Protein AF-A0A0M4GND7-F1 (afdb_monomer_lite)

Sequence (69 aa):
MDLIQKVLLQEHYFMQKVREAKDSALAELQQRAAQKGANAIVGIDLDYETVGANGGMLMVTVSGTAVVI

Structure (mmCIF, N/CA/C/O backbone):
data_AF-A0A0M4GND7-F1
#
_entry.id   AF-A0A0M4GND7-F1
#
loop_
_atom_site.group_PDB
_atom_site.id
_atom_site.type_symbol
_atom_site.label_atom_id
_atom_site.label_alt_id
_atom_site.label_comp_id
_atom_site.label_asym_id
_atom_site.label_entity_id
_atom_site.label_seq_id
_atom_site.pdbx_PDB_ins_code
_atom_site.Cartn_x
_ato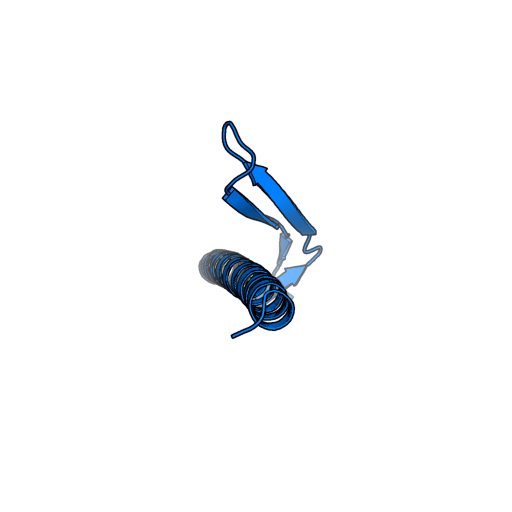m_site.Cartn_y
_atom_site.Cartn_z
_atom_site.occupancy
_atom_site.B_iso_or_equiv
_atom_site.auth_seq_id
_atom_site.auth_comp_id
_atom_site.auth_asym_id
_atom_site.auth_atom_id
_atom_site.pdbx_PDB_model_num
ATOM 1 N N . MET A 1 1 ? 33.849 -8.265 -18.888 1.00 64.88 1 MET A N 1
ATOM 2 C CA . MET A 1 1 ? 32.443 -8.498 -18.507 1.00 64.88 1 MET A CA 1
ATOM 3 C C . MET A 1 1 ? 31.683 -8.804 -19.777 1.00 64.88 1 MET A C 1
ATOM 5 O O . MET A 1 1 ? 31.601 -7.929 -20.637 1.00 64.88 1 MET A O 1
ATOM 9 N N . ASP A 1 2 ? 31.255 -10.051 -19.940 1.00 88.19 2 ASP A N 1
ATOM 10 C CA . ASP A 1 2 ? 30.466 -10.464 -21.100 1.00 88.19 2 ASP A CA 1
ATOM 11 C C . ASP A 1 2 ? 29.034 -9.893 -21.033 1.00 88.19 2 ASP A C 1
ATOM 13 O O . ASP A 1 2 ? 28.610 -9.303 -20.034 1.00 88.19 2 ASP A O 1
ATOM 17 N N . LEU A 1 3 ? 28.306 -9.999 -22.146 1.00 81.19 3 LEU A N 1
ATOM 18 C CA . LEU A 1 3 ? 26.941 -9.485 -22.272 1.00 81.19 3 LEU A CA 1
ATOM 19 C C . LEU A 1 3 ? 25.979 -10.164 -21.279 1.00 81.19 3 LEU A C 1
ATOM 21 O O . LEU A 1 3 ? 25.062 -9.517 -20.780 1.00 81.19 3 LEU A O 1
ATOM 25 N N . ILE A 1 4 ? 26.234 -11.432 -20.946 1.00 81.06 4 ILE A N 1
ATOM 26 C CA . ILE A 1 4 ? 25.414 -12.238 -20.035 1.00 81.06 4 ILE A CA 1
ATOM 27 C C . ILE A 1 4 ? 25.505 -11.679 -18.608 1.00 81.06 4 ILE A C 1
ATOM 29 O O . ILE A 1 4 ? 24.476 -11.468 -17.966 1.00 81.06 4 ILE A O 1
ATOM 33 N N . GLN A 1 5 ? 26.707 -11.330 -18.137 1.00 75.44 5 GLN A N 1
ATOM 34 C CA . GLN A 1 5 ? 26.892 -10.686 -16.832 1.00 75.44 5 GLN A CA 1
ATOM 35 C C . GLN A 1 5 ? 26.185 -9.327 -16.731 1.00 75.44 5 GLN A C 1
ATOM 37 O O . GLN A 1 5 ? 25.678 -8.986 -15.665 1.00 75.44 5 GLN A O 1
ATOM 42 N N . LYS A 1 6 ? 26.129 -8.538 -17.815 1.00 73.69 6 LYS A N 1
ATOM 43 C CA . LYS A 1 6 ? 25.427 -7.239 -17.809 1.00 73.69 6 LYS A CA 1
ATOM 44 C C . LYS A 1 6 ? 23.908 -7.395 -17.696 1.00 73.69 6 LYS A C 1
ATOM 46 O O . LYS A 1 6 ? 23.297 -6.660 -16.926 1.00 73.69 6 LYS A O 1
ATOM 51 N N . VAL A 1 7 ? 23.319 -8.345 -18.424 1.00 75.56 7 VAL A N 1
ATOM 52 C CA . VAL A 1 7 ? 21.866 -8.601 -18.396 1.00 75.56 7 VAL A CA 1
ATOM 53 C C . VAL A 1 7 ? 21.422 -9.094 -17.014 1.00 75.56 7 VAL A C 1
ATOM 55 O O . VAL A 1 7 ? 20.491 -8.533 -16.441 1.00 75.56 7 VAL A O 1
ATOM 58 N N . LEU A 1 8 ? 22.147 -10.051 -16.424 1.00 79.25 8 LEU A N 1
ATOM 59 C CA . LEU A 1 8 ? 21.842 -10.576 -15.083 1.00 79.25 8 LEU A CA 1
ATOM 60 C C . LEU A 1 8 ? 21.898 -9.496 -13.989 1.00 79.25 8 LEU A C 1
ATOM 62 O O . LEU A 1 8 ? 21.061 -9.474 -13.086 1.00 79.25 8 LEU A O 1
ATOM 66 N N . LEU A 1 9 ? 22.862 -8.572 -14.072 1.00 79.62 9 LEU A N 1
ATOM 67 C CA . LEU A 1 9 ? 22.955 -7.449 -13.134 1.00 79.62 9 LEU A CA 1
ATOM 68 C C . LEU A 1 9 ? 21.772 -6.482 -13.264 1.00 79.62 9 LEU A C 1
ATOM 70 O O . LEU A 1 9 ? 21.296 -5.969 -12.250 1.00 79.62 9 LEU A O 1
ATOM 74 N N . GLN A 1 10 ? 21.284 -6.238 -14.485 1.00 78.44 10 GLN A N 1
ATOM 75 C CA . GLN A 1 10 ? 20.127 -5.366 -14.695 1.00 78.44 10 GLN A CA 1
ATOM 76 C C . GLN A 1 10 ? 18.834 -5.966 -14.134 1.00 78.44 10 GLN A C 1
ATOM 78 O O . GLN A 1 10 ? 18.083 -5.240 -13.482 1.00 78.44 10 GLN A O 1
ATOM 83 N N . GLU A 1 11 ? 18.588 -7.267 -14.319 1.00 80.06 11 GLU A N 1
ATOM 84 C CA . GLU A 1 11 ? 17.406 -7.931 -13.747 1.00 80.06 11 GLU A CA 1
ATOM 85 C C . GLU A 1 11 ? 17.407 -7.873 -12.217 1.00 80.06 11 GLU A C 1
ATOM 87 O O . GLU A 1 11 ? 16.400 -7.512 -11.598 1.00 80.06 11 GLU A O 1
ATOM 92 N N . HIS A 1 12 ? 18.556 -8.160 -11.597 1.00 84.00 12 HIS A N 1
ATOM 93 C CA . HIS A 1 12 ? 18.680 -8.107 -10.144 1.00 84.00 12 HIS A CA 1
ATOM 94 C C . HIS A 1 12 ? 18.478 -6.681 -9.611 1.00 84.00 12 HIS A C 1
ATOM 96 O O . HIS A 1 12 ? 17.800 -6.488 -8.596 1.00 84.00 12 HIS A O 1
ATOM 102 N N . TYR A 1 13 ? 19.033 -5.676 -10.293 1.00 86.88 13 TYR A N 1
ATOM 103 C CA . TYR A 1 13 ? 18.852 -4.276 -9.919 1.00 86.88 13 TYR A CA 1
ATOM 104 C C . TYR A 1 13 ? 17.387 -3.841 -10.031 1.00 86.88 13 TYR A C 1
ATOM 106 O O . TYR A 1 13 ? 16.855 -3.220 -9.111 1.00 86.88 13 TYR A O 1
ATOM 114 N N . PHE A 1 14 ? 16.709 -4.206 -11.123 1.00 86.38 14 PHE A N 1
ATOM 115 C CA . PHE A 1 14 ? 15.298 -3.883 -11.316 1.00 86.38 14 PHE A CA 1
ATOM 116 C C . PHE A 1 14 ? 14.433 -4.500 -10.213 1.00 86.38 14 PHE A C 1
ATOM 118 O O . PHE A 1 14 ? 13.697 -3.781 -9.541 1.00 86.38 14 PHE A O 1
ATOM 125 N N . MET A 1 15 ? 14.589 -5.800 -9.942 1.00 86.44 15 MET A N 1
ATOM 126 C CA . MET A 1 15 ? 13.857 -6.485 -8.868 1.00 86.44 15 MET A CA 1
ATOM 127 C C . MET A 1 15 ? 14.119 -5.874 -7.488 1.00 86.44 15 MET A C 1
ATOM 129 O O . MET A 1 15 ? 13.201 -5.772 -6.672 1.00 86.44 15 MET A O 1
ATOM 133 N N . GLN A 1 16 ? 15.350 -5.432 -7.222 1.00 90.94 16 GLN A N 1
ATOM 134 C CA . GLN A 1 16 ? 15.668 -4.707 -5.995 1.00 90.94 16 GLN A CA 1
ATOM 135 C C . GLN A 1 16 ? 14.888 -3.386 -5.912 1.00 90.94 16 GLN A C 1
ATOM 137 O O . GLN A 1 16 ? 14.283 -3.106 -4.880 1.00 90.94 16 GLN A O 1
ATOM 142 N N . LYS A 1 17 ? 14.832 -2.607 -6.999 1.00 90.25 17 LYS A N 1
ATOM 143 C CA . LYS A 1 17 ? 14.067 -1.351 -7.041 1.00 90.25 17 LYS A CA 1
ATOM 144 C C . LYS A 1 17 ? 12.567 -1.550 -6.872 1.00 90.25 17 LYS A C 1
ATOM 146 O O . LYS A 1 17 ? 11.943 -0.772 -6.156 1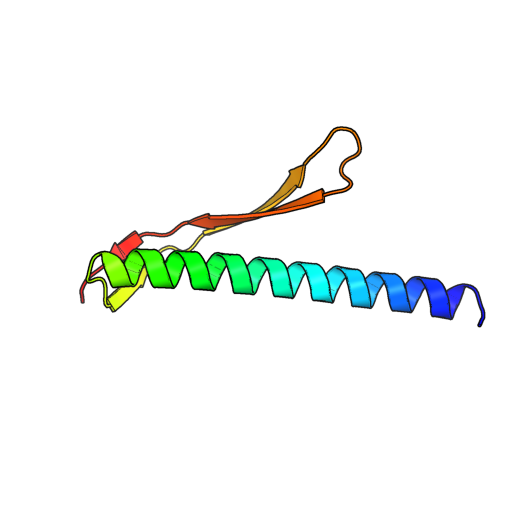.00 90.25 17 LYS A O 1
ATOM 151 N N . VAL A 1 18 ? 12.004 -2.616 -7.441 1.00 91.25 18 VAL A N 1
ATOM 152 C CA . VAL A 1 18 ? 10.596 -2.973 -7.206 1.00 91.25 18 VAL A CA 1
ATOM 153 C C . VAL A 1 18 ? 10.340 -3.246 -5.720 1.00 91.25 18 VAL A C 1
ATOM 155 O O . VAL A 1 18 ? 9.360 -2.755 -5.163 1.00 91.25 18 VAL A O 1
ATOM 158 N N . ARG A 1 19 ? 11.239 -3.982 -5.049 1.00 93.06 19 ARG A N 1
ATOM 159 C CA . ARG A 1 19 ? 11.120 -4.253 -3.606 1.00 93.06 19 ARG A CA 1
ATOM 160 C C . ARG A 1 19 ? 11.213 -2.979 -2.772 1.00 93.06 19 ARG A C 1
ATOM 162 O O . ARG A 1 19 ? 10.350 -2.769 -1.930 1.00 93.06 19 ARG A O 1
ATOM 169 N N . GLU A 1 20 ? 12.199 -2.125 -3.047 1.00 94.38 20 GLU A N 1
ATOM 170 C CA . GLU A 1 20 ? 12.376 -0.840 -2.355 1.00 94.38 20 GLU A CA 1
ATOM 171 C C . GLU A 1 20 ? 11.127 0.050 -2.486 1.00 94.38 20 GLU A C 1
ATOM 173 O O . GLU A 1 20 ? 10.657 0.608 -1.495 1.00 94.38 20 GLU A O 1
ATOM 178 N N . ALA A 1 21 ? 10.544 0.138 -3.687 1.00 94.06 21 ALA A N 1
ATOM 179 C CA . ALA A 1 21 ? 9.327 0.913 -3.922 1.00 94.06 21 ALA A CA 1
ATOM 180 C C . ALA A 1 21 ? 8.116 0.346 -3.160 1.00 94.06 21 ALA A C 1
ATOM 182 O O . ALA A 1 21 ? 7.373 1.098 -2.526 1.00 94.06 21 ALA A O 1
ATOM 183 N N . LYS A 1 22 ? 7.949 -0.982 -3.159 1.00 95.81 22 LYS A N 1
ATOM 184 C CA . LYS A 1 22 ? 6.894 -1.675 -2.404 1.00 95.81 22 LYS A CA 1
ATOM 185 C C . LYS A 1 22 ? 7.030 -1.458 -0.895 1.00 95.81 22 LYS A C 1
ATOM 187 O O . LYS A 1 22 ? 6.041 -1.152 -0.232 1.00 95.81 22 LYS A O 1
ATOM 192 N N . ASP A 1 23 ? 8.237 -1.590 -0.352 1.00 97.00 23 ASP A N 1
ATOM 193 C CA . ASP A 1 23 ? 8.484 -1.400 1.081 1.00 97.00 23 ASP A CA 1
ATOM 194 C C . ASP A 1 23 ? 8.230 0.061 1.497 1.00 97.00 23 ASP A C 1
ATOM 196 O O . ASP A 1 23 ? 7.611 0.308 2.533 1.00 97.00 23 ASP A O 1
ATOM 200 N N . SER A 1 24 ? 8.608 1.027 0.651 1.00 97.38 24 SER A N 1
ATOM 201 C CA . SER A 1 24 ? 8.309 2.449 0.868 1.00 97.38 24 SER A CA 1
ATOM 202 C C . SER A 1 24 ? 6.802 2.736 0.874 1.00 97.38 24 SER A C 1
ATOM 204 O O . SER A 1 24 ? 6.316 3.432 1.766 1.00 97.38 24 SER A O 1
ATOM 206 N N . ALA A 1 25 ? 6.050 2.190 -0.089 1.00 97.81 25 ALA A N 1
ATOM 207 C CA . ALA A 1 25 ? 4.600 2.382 -0.172 1.00 97.81 25 ALA A CA 1
ATOM 208 C C . ALA A 1 25 ? 3.874 1.800 1.055 1.00 97.81 25 ALA A C 1
ATOM 210 O O . ALA A 1 25 ? 2.992 2.440 1.633 1.00 97.81 25 ALA A O 1
ATOM 211 N N . LEU A 1 26 ? 4.283 0.606 1.500 1.00 98.06 26 LEU A N 1
ATOM 212 C CA . LEU A 1 26 ? 3.739 -0.030 2.702 1.00 98.06 26 LEU A CA 1
ATOM 213 C C . LEU A 1 26 ? 4.048 0.771 3.971 1.00 98.06 26 LEU A C 1
ATOM 215 O O . LEU A 1 26 ? 3.153 0.956 4.797 1.00 98.06 26 LEU A O 1
ATOM 219 N N . ALA A 1 27 ? 5.275 1.280 4.112 1.00 98.19 27 ALA A N 1
ATOM 220 C CA . ALA A 1 27 ? 5.660 2.105 5.255 1.00 98.19 27 ALA A CA 1
ATOM 221 C C . ALA A 1 27 ? 4.808 3.382 5.344 1.00 98.19 27 ALA A C 1
ATOM 223 O O . ALA A 1 27 ? 4.343 3.755 6.424 1.00 98.19 27 ALA A O 1
ATOM 224 N N . GLU A 1 28 ? 4.532 4.021 4.205 1.00 98.31 28 GLU A N 1
ATOM 225 C CA . GLU A 1 28 ? 3.666 5.196 4.156 1.00 98.31 28 GLU A CA 1
ATOM 226 C C . GLU A 1 28 ? 2.212 4.864 4.536 1.00 98.31 28 GLU A C 1
ATOM 228 O O . GLU A 1 28 ? 1.598 5.588 5.327 1.00 98.31 28 GLU A O 1
ATOM 233 N N . LEU A 1 29 ? 1.662 3.753 4.031 1.00 98.38 29 LEU A N 1
ATOM 234 C CA . LEU A 1 29 ? 0.317 3.290 4.392 1.00 98.38 29 LEU A CA 1
ATOM 235 C C . LEU A 1 29 ? 0.205 3.014 5.899 1.00 98.38 29 LEU A C 1
ATOM 237 O O . LEU A 1 29 ? -0.752 3.456 6.540 1.00 98.38 29 LEU A O 1
ATOM 241 N N . GLN A 1 30 ? 1.201 2.332 6.470 1.00 98.38 30 GLN A N 1
ATOM 242 C CA . GLN A 1 30 ? 1.285 2.049 7.904 1.00 98.38 30 GLN A CA 1
ATOM 243 C C . GLN A 1 30 ? 1.340 3.332 8.731 1.00 98.38 30 GLN A C 1
ATOM 245 O O . GLN A 1 30 ? 0.574 3.475 9.684 1.00 98.38 30 GLN A O 1
ATOM 250 N N . GLN A 1 31 ? 2.186 4.292 8.345 1.00 98.56 31 GLN A N 1
ATOM 251 C CA . GLN A 1 31 ? 2.283 5.577 9.035 1.00 98.56 31 GLN A CA 1
ATOM 252 C C . GLN 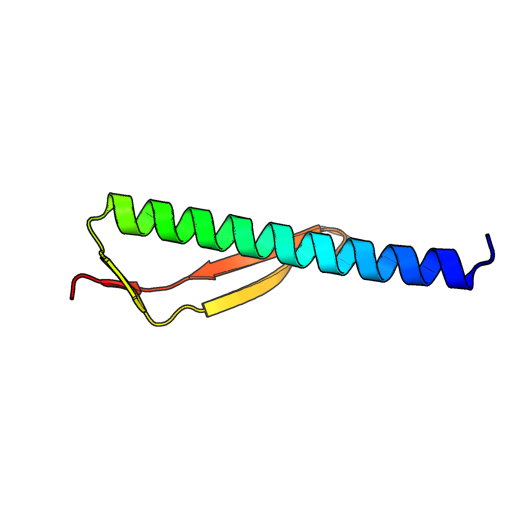A 1 31 ? 0.941 6.320 9.016 1.00 98.56 31 GLN A C 1
ATOM 254 O O . GLN A 1 31 ? 0.493 6.820 10.048 1.00 98.56 31 GLN A O 1
ATOM 259 N N . ARG A 1 32 ? 0.266 6.365 7.861 1.00 98.25 32 ARG A N 1
ATOM 260 C CA . ARG A 1 32 ? -1.049 7.009 7.715 1.00 98.25 32 ARG A CA 1
ATOM 261 C C . ARG A 1 32 ? -2.129 6.317 8.552 1.00 98.25 32 ARG A C 1
ATOM 263 O O . ARG A 1 32 ? -2.965 7.001 9.140 1.00 98.25 32 ARG A O 1
ATOM 270 N N . ALA A 1 33 ? -2.121 4.986 8.627 1.00 98.56 33 ALA A N 1
ATOM 271 C CA . ALA A 1 33 ? -3.051 4.231 9.467 1.00 98.56 33 ALA A CA 1
ATOM 272 C C . ALA A 1 33 ? -2.796 4.487 10.963 1.00 98.56 33 ALA A C 1
ATOM 274 O O . ALA A 1 33 ? -3.734 4.786 11.703 1.00 98.56 33 ALA A O 1
ATOM 275 N N . ALA A 1 34 ? -1.530 4.476 11.389 1.00 98.25 34 ALA A N 1
ATOM 276 C CA . ALA A 1 34 ? -1.140 4.768 12.767 1.00 98.25 34 ALA A CA 1
ATOM 277 C C . ALA A 1 34 ? -1.528 6.197 13.189 1.00 98.25 34 ALA A C 1
ATOM 279 O O . ALA A 1 34 ? -2.066 6.395 14.275 1.00 98.25 34 ALA A O 1
ATOM 280 N N . GLN A 1 35 ? -1.354 7.190 12.307 1.00 98.50 35 GLN A N 1
ATOM 281 C CA . GLN A 1 35 ? -1.808 8.572 12.539 1.00 98.50 35 GLN A CA 1
ATOM 282 C C . GLN A 1 35 ? -3.329 8.688 12.737 1.00 98.50 35 GLN A C 1
ATOM 284 O O . GLN A 1 35 ? -3.799 9.647 13.345 1.00 98.50 35 GLN A O 1
ATOM 289 N N . LYS A 1 36 ? -4.103 7.718 12.238 1.00 97.69 36 LYS A N 1
ATOM 290 C CA . LYS A 1 36 ? -5.558 7.622 12.435 1.00 97.69 36 LYS A CA 1
ATOM 291 C C . LYS A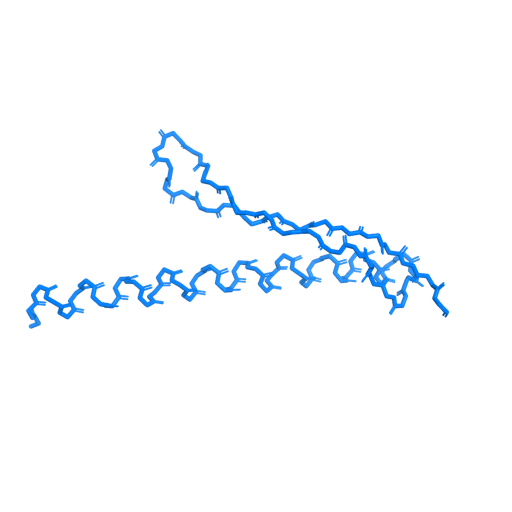 1 36 ? -5.948 6.806 13.674 1.00 97.69 36 LYS A C 1
ATOM 293 O O . LYS A 1 36 ? -7.136 6.610 13.904 1.00 97.69 36 LYS A O 1
ATOM 298 N N . GLY A 1 37 ? -4.979 6.334 14.461 1.00 98.00 37 GLY A N 1
ATOM 299 C CA . GLY A 1 37 ? -5.211 5.518 15.655 1.00 98.00 37 GLY A CA 1
ATOM 300 C C . GLY A 1 37 ? -5.519 4.047 15.367 1.00 98.00 37 GLY A C 1
ATOM 301 O O . GLY A 1 37 ? -5.939 3.336 16.274 1.00 98.00 37 GLY A O 1
ATOM 302 N N . ALA A 1 38 ? -5.325 3.582 14.130 1.00 98.50 38 ALA A N 1
ATOM 303 C CA . ALA A 1 38 ? -5.513 2.178 13.787 1.00 98.50 38 ALA A CA 1
ATOM 304 C C . ALA A 1 38 ? -4.365 1.308 14.324 1.00 98.50 38 ALA A C 1
ATOM 306 O O . ALA A 1 38 ? -3.210 1.737 14.345 1.00 98.50 38 ALA A O 1
ATOM 307 N N . ASN A 1 39 ? -4.684 0.068 14.707 1.00 97.31 39 ASN A N 1
ATOM 308 C CA . ASN A 1 39 ? -3.712 -0.948 15.134 1.00 97.31 39 ASN A CA 1
ATOM 309 C C . ASN A 1 39 ? -3.531 -2.076 14.101 1.00 97.31 39 ASN A C 1
ATOM 311 O O . ASN A 1 39 ? -2.618 -2.890 14.239 1.00 97.31 39 ASN A O 1
ATOM 315 N N . ALA A 1 40 ? -4.353 -2.099 13.048 1.00 97.94 40 ALA A N 1
ATOM 316 C CA . ALA A 1 40 ? -4.217 -3.015 11.925 1.00 97.94 40 ALA A CA 1
ATOM 317 C C . ALA A 1 40 ? -4.688 -2.378 10.606 1.00 97.94 40 ALA A C 1
ATOM 319 O O . ALA A 1 40 ? -5.463 -1.419 10.588 1.00 97.94 40 ALA A O 1
ATOM 320 N N . ILE A 1 41 ? -4.222 -2.941 9.488 1.00 98.44 41 ILE A N 1
ATOM 321 C CA . ILE A 1 41 ? -4.727 -2.659 8.141 1.00 98.44 41 ILE A CA 1
ATOM 322 C C . ILE A 1 41 ? -5.174 -3.989 7.539 1.00 98.44 41 ILE A C 1
ATOM 324 O O . ILE A 1 41 ? -4.387 -4.934 7.482 1.00 98.44 41 ILE A O 1
ATOM 328 N N . VAL A 1 42 ? -6.426 -4.066 7.099 1.00 98.00 42 VAL A N 1
ATOM 329 C CA . VAL A 1 42 ? -7.018 -5.268 6.495 1.00 98.00 42 VAL A CA 1
ATOM 330 C C . VAL A 1 42 ? -7.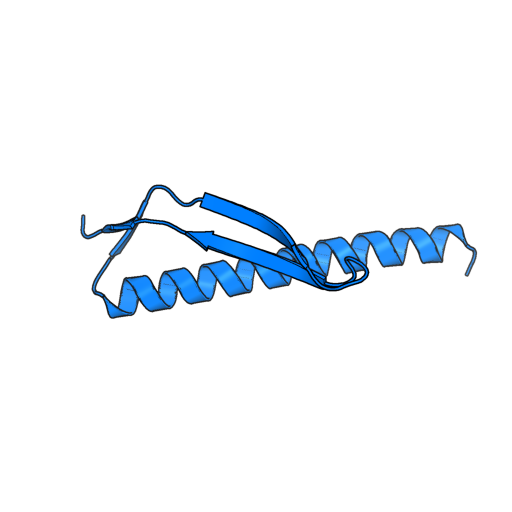398 -5.021 5.042 1.00 98.00 42 VAL A C 1
ATOM 332 O O . VAL A 1 42 ? -7.637 -3.882 4.639 1.00 98.00 42 VAL A O 1
ATOM 335 N N . GLY A 1 43 ? -7.454 -6.101 4.259 1.00 97.56 43 GLY A N 1
ATOM 336 C CA . GLY A 1 43 ? -7.770 -6.025 2.832 1.00 97.56 43 GLY A CA 1
ATOM 337 C C . GLY A 1 43 ? -6.741 -5.201 2.063 1.00 97.56 43 GLY A C 1
ATOM 338 O O . GLY A 1 43 ? -7.127 -4.297 1.331 1.00 97.56 43 GLY A O 1
ATOM 339 N N . ILE A 1 44 ? -5.448 -5.456 2.301 1.00 97.88 44 ILE A N 1
ATOM 340 C CA . ILE A 1 44 ? -4.380 -4.789 1.555 1.00 97.88 44 ILE A CA 1
ATOM 341 C C . ILE A 1 44 ? -4.440 -5.241 0.097 1.00 97.88 44 ILE A C 1
ATOM 343 O O . ILE A 1 44 ? -4.437 -6.443 -0.165 1.00 97.88 44 ILE A O 1
ATOM 347 N N . ASP A 1 45 ? -4.433 -4.272 -0.809 1.00 97.62 45 ASP A N 1
ATOM 348 C CA . ASP A 1 45 ? -4.289 -4.477 -2.247 1.00 97.62 45 ASP A CA 1
ATOM 349 C C . ASP A 1 45 ? -3.057 -3.726 -2.750 1.00 97.62 45 ASP A C 1
ATOM 351 O O . ASP A 1 45 ? -2.735 -2.646 -2.236 1.00 97.62 45 ASP A O 1
ATOM 355 N N . LEU A 1 46 ? -2.335 -4.324 -3.695 1.00 96.12 46 LEU A N 1
ATOM 356 C CA . LEU A 1 46 ? -1.054 -3.808 -4.158 1.00 96.12 46 LEU A CA 1
ATOM 357 C C . LEU A 1 46 ? -0.927 -3.930 -5.672 1.00 96.12 46 LEU A C 1
ATOM 359 O O . LEU A 1 46 ? -0.812 -5.030 -6.214 1.00 96.12 46 LEU A O 1
ATOM 363 N N . ASP A 1 47 ? -0.843 -2.772 -6.312 1.00 95.00 47 ASP A N 1
ATOM 364 C CA . ASP A 1 47 ? -0.812 -2.628 -7.757 1.00 95.00 47 ASP A CA 1
ATOM 365 C C . ASP A 1 47 ? 0.544 -2.109 -8.227 1.00 95.00 47 ASP A C 1
ATOM 367 O O . ASP A 1 47 ? 1.172 -1.241 -7.608 1.00 95.00 47 ASP A O 1
ATOM 371 N N . TYR A 1 48 ? 0.982 -2.640 -9.365 1.00 91.88 48 TYR A N 1
ATOM 372 C CA . TYR A 1 48 ? 2.164 -2.183 -10.080 1.00 91.88 48 TYR A CA 1
ATOM 373 C C . TYR A 1 48 ? 1.738 -1.685 -11.451 1.00 91.88 48 TYR A C 1
ATOM 375 O O . TYR A 1 48 ? 1.216 -2.453 -12.258 1.00 91.88 48 TYR A O 1
ATOM 383 N N . GLU A 1 49 ? 2.020 -0.422 -11.739 1.00 90.31 49 GLU A N 1
ATOM 384 C CA . GLU A 1 49 ? 1.679 0.188 -13.019 1.00 90.31 49 GLU A CA 1
ATOM 385 C C . GLU A 1 49 ? 2.907 0.832 -13.646 1.00 90.31 49 GLU A C 1
ATOM 387 O O . GLU A 1 49 ? 3.734 1.446 -12.970 1.00 90.31 49 GLU A O 1
ATOM 392 N N . THR A 1 50 ? 3.044 0.712 -14.961 1.00 88.75 50 THR A N 1
ATOM 393 C CA . THR A 1 50 ? 4.055 1.465 -15.700 1.00 88.75 50 THR A CA 1
ATOM 394 C C . THR A 1 50 ? 3.480 2.816 -16.099 1.00 88.75 50 THR A C 1
ATOM 396 O O . THR A 1 50 ? 2.399 2.911 -16.676 1.00 88.75 50 THR A O 1
ATOM 399 N N . VAL A 1 51 ? 4.208 3.887 -15.787 1.00 87.31 51 VAL A N 1
ATOM 400 C CA . VAL A 1 51 ? 3.762 5.265 -16.025 1.00 87.31 51 VAL A CA 1
ATOM 401 C C . VAL A 1 51 ? 4.795 6.058 -16.828 1.00 87.31 51 VAL A C 1
ATOM 403 O O . VAL A 1 51 ? 5.988 5.743 -16.858 1.00 87.31 51 VAL A O 1
ATOM 406 N N . GLY A 1 52 ? 4.328 7.114 -17.499 1.00 84.06 52 GLY A N 1
ATOM 407 C CA . GLY A 1 52 ? 5.139 7.979 -18.361 1.00 84.06 52 GLY A CA 1
ATOM 408 C C . GLY A 1 52 ? 5.156 7.546 -19.832 1.00 84.06 52 GLY A C 1
ATOM 409 O O . GLY A 1 52 ? 4.901 6.392 -20.161 1.00 84.06 52 GLY A O 1
ATOM 410 N N . ALA A 1 53 ? 5.478 8.488 -20.726 1.00 76.00 53 ALA A N 1
ATOM 411 C CA . ALA A 1 53 ? 5.306 8.354 -22.181 1.00 76.00 53 ALA A CA 1
ATOM 412 C C . ALA A 1 53 ? 5.987 7.125 -22.819 1.00 76.00 53 ALA A C 1
ATOM 414 O O . ALA A 1 53 ? 5.556 6.679 -23.875 1.00 76.00 53 ALA A O 1
ATOM 415 N N . ASN A 1 54 ? 7.013 6.567 -22.169 1.00 80.50 54 ASN A N 1
ATOM 416 C CA . ASN A 1 54 ? 7.761 5.402 -22.648 1.00 80.50 54 ASN A CA 1
ATOM 417 C C . ASN A 1 54 ? 7.751 4.219 -21.658 1.00 80.50 54 ASN A C 1
ATOM 419 O O . ASN A 1 54 ? 8.606 3.345 -21.763 1.00 80.50 54 ASN A O 1
ATOM 423 N N . GLY A 1 55 ? 6.865 4.211 -20.650 1.00 70.38 55 GLY A N 1
ATOM 424 C CA . GLY A 1 55 ? 6.792 3.131 -19.650 1.00 70.38 55 GLY A CA 1
ATOM 425 C C . GLY A 1 55 ? 8.063 2.953 -18.805 1.00 70.38 55 GLY A C 1
ATOM 426 O O . GLY A 1 55 ? 8.287 1.890 -18.236 1.00 70.38 55 GLY A O 1
ATOM 427 N N . GLY A 1 56 ? 8.918 3.980 -18.749 1.00 76.69 56 GLY A N 1
ATOM 428 C CA . GLY A 1 56 ? 10.223 3.924 -18.085 1.00 76.69 56 GLY A CA 1
ATOM 429 C C . GLY A 1 56 ? 10.174 4.075 -16.563 1.00 76.69 56 GLY A C 1
ATOM 430 O O . GLY A 1 56 ? 11.212 3.963 -15.916 1.00 76.69 56 GLY A O 1
ATOM 431 N N . MET A 1 57 ? 9.001 4.352 -15.990 1.00 83.19 57 MET A N 1
ATOM 432 C CA . MET A 1 57 ? 8.800 4.459 -14.546 1.00 83.19 57 MET A CA 1
ATOM 433 C C . MET A 1 57 ? 7.815 3.391 -14.078 1.00 83.19 57 MET A C 1
ATOM 435 O O . MET A 1 57 ? 6.818 3.129 -14.747 1.00 83.19 57 MET A O 1
ATOM 439 N N . LEU A 1 58 ? 8.091 2.810 -12.912 1.00 87.25 58 LEU A N 1
ATOM 440 C CA . LEU A 1 58 ? 7.201 1.881 -12.227 1.00 87.25 58 LEU A CA 1
ATOM 441 C C . LEU A 1 58 ? 6.576 2.597 -11.030 1.00 87.25 58 LEU A C 1
ATOM 443 O O . LEU A 1 58 ? 7.291 3.056 -10.139 1.00 87.25 58 LEU A O 1
ATOM 447 N N . MET A 1 59 ? 5.255 2.690 -11.022 1.00 91.31 59 MET A N 1
ATOM 448 C CA . MET A 1 59 ? 4.467 3.149 -9.892 1.00 91.31 59 MET A CA 1
ATOM 449 C C . MET A 1 59 ? 4.040 1.938 -9.068 1.00 91.31 59 MET A C 1
ATOM 451 O O . MET A 1 59 ? 3.597 0.931 -9.619 1.00 91.31 59 MET A O 1
ATOM 455 N N . VAL A 1 60 ? 4.190 2.044 -7.750 1.00 95.25 60 VAL A N 1
ATOM 456 C CA . VAL A 1 60 ? 3.665 1.063 -6.801 1.00 95.25 60 VAL A CA 1
ATOM 457 C C . VAL A 1 60 ? 2.583 1.744 -5.988 1.00 95.25 60 VAL A C 1
ATOM 459 O O . VAL A 1 60 ? 2.842 2.756 -5.332 1.00 95.25 60 VAL A O 1
ATOM 462 N N . THR A 1 61 ? 1.378 1.197 -6.039 1.00 96.38 61 THR A N 1
ATOM 463 C CA . THR A 1 61 ? 0.229 1.698 -5.293 1.00 96.38 61 THR A CA 1
ATOM 464 C C . THR A 1 61 ? -0.185 0.648 -4.283 1.00 96.38 61 THR A C 1
ATOM 466 O O . THR A 1 61 ? -0.216 -0.540 -4.582 1.00 96.38 61 THR A O 1
ATOM 469 N N . VAL A 1 62 ? -0.478 1.087 -3.062 1.00 98.06 62 VAL A N 1
ATOM 470 C CA . VAL A 1 62 ? -1.010 0.215 -2.021 1.00 98.06 62 VAL A CA 1
ATOM 471 C C . VAL A 1 62 ? -2.258 0.846 -1.424 1.00 98.06 62 VAL A C 1
ATOM 473 O O . VAL A 1 62 ? -2.302 2.053 -1.167 1.00 98.06 62 VAL A O 1
ATOM 476 N N . SER A 1 63 ? -3.273 0.026 -1.196 1.00 97.75 63 SER A N 1
ATOM 477 C CA . SER A 1 63 ? -4.510 0.427 -0.537 1.00 97.75 63 SER A CA 1
ATOM 478 C C . SER A 1 63 ? -4.891 -0.582 0.546 1.00 97.75 63 SER A C 1
ATOM 480 O O . SER A 1 63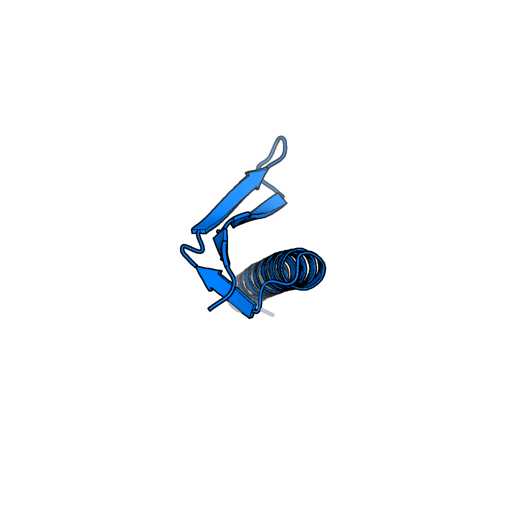 ? -4.311 -1.661 0.637 1.00 97.75 63 SER A O 1
ATOM 482 N N . GLY A 1 64 ? -5.810 -0.204 1.431 1.00 98.12 64 GLY A N 1
ATOM 483 C CA . GLY A 1 64 ? -6.286 -1.061 2.513 1.00 98.12 64 GLY A CA 1
ATOM 484 C C . GLY A 1 64 ? -7.181 -0.309 3.493 1.00 98.12 64 GLY A C 1
ATOM 485 O O . GLY A 1 64 ? -7.302 0.917 3.437 1.00 98.12 64 GLY A O 1
ATOM 486 N N . THR A 1 65 ? -7.803 -1.045 4.412 1.00 98.38 65 THR A N 1
ATOM 487 C CA . THR A 1 65 ? -8.717 -0.492 5.420 1.00 98.38 65 THR A CA 1
ATOM 488 C C . THR A 1 65 ? -8.051 -0.470 6.788 1.00 98.38 65 THR A C 1
ATOM 490 O O . THR A 1 65 ? -7.735 -1.517 7.347 1.00 98.38 65 THR A O 1
ATOM 493 N N . ALA A 1 66 ? -7.850 0.725 7.339 1.00 98.50 66 ALA A N 1
ATOM 494 C CA . ALA A 1 66 ? -7.328 0.912 8.687 1.00 98.50 66 ALA A CA 1
ATOM 495 C C . ALA A 1 66 ? -8.420 0.603 9.729 1.00 98.50 66 ALA A C 1
ATOM 497 O O . ALA A 1 66 ? -9.511 1.171 9.659 1.00 98.50 66 ALA A O 1
ATOM 498 N N . VAL A 1 67 ? -8.133 -0.285 10.683 1.00 98.00 67 VAL A N 1
ATOM 499 C CA . VAL A 1 67 ? -9.092 -0.751 11.698 1.00 98.00 67 VAL A CA 1
ATOM 500 C C . VAL A 1 67 ? -8.499 -0.703 13.107 1.00 98.00 67 VAL A C 1
ATOM 502 O O . VAL A 1 67 ? -7.279 -0.687 13.287 1.00 98.00 67 VAL A O 1
ATOM 505 N N . VAL A 1 68 ? -9.386 -0.684 14.102 1.00 97.94 68 VAL A N 1
ATOM 506 C CA . VAL A 1 68 ? -9.057 -0.939 15.507 1.00 97.94 68 VAL A CA 1
ATOM 507 C C . VAL A 1 68 ? -9.717 -2.253 15.895 1.00 97.94 68 VAL A C 1
ATOM 509 O O . VAL A 1 68 ? -10.939 -2.374 15.802 1.00 97.94 68 VAL A O 1
ATOM 512 N N . ILE A 1 69 ? -8.898 -3.222 16.281 1.00 91.69 69 ILE A N 1
ATOM 513 C CA . ILE A 1 69 ? -9.313 -4.494 16.890 1.00 91.69 69 ILE A CA 1
ATOM 514 C C . ILE A 1 69 ? -9.210 -4.437 18.406 1.00 91.69 69 ILE A C 1
ATOM 516 O O . ILE A 1 69 ? -8.263 -3.770 18.892 1.00 91.69 69 ILE A O 1
#

Secondary structure (DSSP, 8-state):
--HHHHHHHHHHHHHHHHHHHHHHHHHHHHHHHHHTT-SEEEEEEEEEEEESTTS-EEEEEEEEEEE--

Foldseek 3Di:
DDPVVVVVVVVVVVVVVVVVQQVVQVVVVVVVLVVVVFPDWPPKDWDWDQDDPVSPDIHIHIDTHGHHD

pLDDT: mean 90.93, std 8.56, range [64.88, 98.56]

Radius of gyration: 16.53 Å; chains: 1; bounding box: 42×21×40 Å